Protein AF-F4WEV4-F1 (afdb_monomer_lite)

Organism: Acromyrmex echinatior (NCBI:txid103372)

Foldseek 3Di:
DPLQLPQAAPVPRDRHSDPVVNVVVVLVVDPDFPDAAPPPRDGHSDPVVNVLVVLVVVVDQPDADPPPRDGHSDPVVSVVVVVVD

Secondary structure (DSSP, 8-state):
------EE-TTT--EESSHHHHHHHHHHH-----EE-TTT--EESSHHHHHHHHHHHHT---EE-TTT--EESSHHHHHHHTT--

Radius of gyration: 17.34 Å; chains: 1; bounding box: 45×25×43 Å

pLDDT: mean 90.26, std 9.14, range [45.69, 96.81]

Structure (mmCIF, N/CA/C/O backbone):
data_AF-F4WEV4-F1
#
_entry.id   AF-F4WEV4-F1
#
loop_
_atom_site.group_PDB
_atom_site.id
_atom_site.type_symbol
_atom_site.label_atom_id
_atom_site.label_alt_id
_atom_site.label_comp_id
_atom_site.label_asym_id
_atom_site.label_entity_id
_atom_site.label_seq_id
_atom_site.pdbx_PDB_ins_code
_atom_site.Cartn_x
_atom_site.Cartn_y
_atom_site.Cartn_z
_atom_site.occupancy
_atom_site.B_iso_or_equiv
_atom_site.auth_seq_id
_atom_site.auth_comp_id
_atom_site.auth_asym_id
_atom_site.auth_atom_id
_atom_site.pdbx_PDB_model_num
ATOM 1 N N . HIS A 1 1 ? 31.134 4.667 1.184 1.00 45.69 1 HIS A N 1
ATOM 2 C CA . HIS A 1 1 ? 30.430 3.431 0.772 1.00 45.69 1 HIS A CA 1
ATOM 3 C C . HIS A 1 1 ? 29.748 3.647 -0.573 1.00 45.69 1 HIS A C 1
ATOM 5 O O . HIS A 1 1 ? 28.644 4.182 -0.636 1.00 45.69 1 HIS A O 1
ATOM 11 N N . THR A 1 2 ? 30.437 3.283 -1.651 1.00 49.81 2 THR A N 1
ATOM 12 C CA . THR A 1 2 ? 29.989 3.365 -3.045 1.00 49.81 2 THR A CA 1
ATOM 13 C C . THR A 1 2 ? 28.798 2.435 -3.254 1.00 49.81 2 THR A C 1
ATOM 15 O O . THR A 1 2 ? 28.920 1.223 -3.394 1.00 49.81 2 THR A O 1
ATOM 18 N N . LEU A 1 3 ? 27.598 3.008 -3.217 1.00 57.09 3 LEU A N 1
ATOM 19 C CA . LEU A 1 3 ? 26.365 2.324 -3.580 1.00 57.09 3 LEU A CA 1
ATOM 20 C C . LEU A 1 3 ? 26.289 2.236 -5.100 1.00 57.09 3 LEU A C 1
ATOM 22 O O . LEU A 1 3 ? 25.506 2.947 -5.727 1.00 57.09 3 LEU A O 1
ATOM 26 N N . GLU A 1 4 ? 27.118 1.382 -5.688 1.00 64.88 4 GLU A N 1
ATOM 27 C CA . GLU A 1 4 ? 27.050 1.102 -7.114 1.00 64.88 4 GLU A CA 1
ATOM 28 C C . GLU A 1 4 ? 25.684 0.485 -7.425 1.00 64.88 4 GLU A C 1
ATOM 30 O O . GLU A 1 4 ? 25.380 -0.669 -7.115 1.00 64.88 4 GLU A O 1
ATOM 35 N N . ARG A 1 5 ? 24.804 1.306 -7.994 1.00 66.75 5 ARG A N 1
ATOM 36 C CA . ARG A 1 5 ? 23.506 0.901 -8.527 1.00 66.75 5 ARG A CA 1
ATOM 37 C C . ARG A 1 5 ? 23.746 0.088 -9.805 1.00 66.75 5 ARG A C 1
ATOM 39 O O . ARG A 1 5 ? 23.582 0.603 -10.901 1.00 66.75 5 ARG A O 1
ATOM 46 N N . ARG A 1 6 ? 24.177 -1.167 -9.649 1.00 79.25 6 ARG A N 1
ATOM 47 C CA . ARG A 1 6 ? 24.612 -2.053 -10.750 1.00 79.25 6 ARG A CA 1
ATOM 48 C C . ARG A 1 6 ? 23.470 -2.568 -11.624 1.00 79.25 6 ARG A C 1
ATOM 50 O O . ARG A 1 6 ? 23.706 -2.958 -12.759 1.00 79.25 6 ARG A O 1
ATOM 57 N N . PHE A 1 7 ? 22.238 -2.593 -11.116 1.00 89.06 7 PHE A N 1
ATOM 58 C CA . PHE A 1 7 ? 21.098 -3.152 -11.842 1.00 89.06 7 PHE A CA 1
ATOM 59 C C . PHE A 1 7 ? 20.292 -2.034 -12.487 1.00 89.06 7 PHE A C 1
ATOM 61 O O . PHE A 1 7 ? 19.446 -1.419 -11.839 1.00 89.06 7 PHE A O 1
ATOM 68 N N . VAL A 1 8 ? 20.577 -1.771 -13.757 1.00 91.88 8 VAL A N 1
ATOM 69 C CA . VAL A 1 8 ? 19.938 -0.702 -14.524 1.00 91.88 8 VAL A CA 1
ATOM 70 C C . VAL A 1 8 ? 18.688 -1.227 -15.223 1.00 91.88 8 VAL A C 1
ATOM 72 O O . VAL A 1 8 ? 18.665 -2.334 -15.761 1.00 91.88 8 VAL A O 1
ATOM 75 N N . CYS A 1 9 ? 17.623 -0.436 -15.177 1.00 93.81 9 CYS A N 1
ATOM 76 C CA . CYS A 1 9 ? 16.419 -0.668 -15.951 1.00 93.81 9 CYS A CA 1
ATOM 77 C C . CYS A 1 9 ? 16.654 -0.296 -17.413 1.00 93.81 9 CYS A C 1
ATOM 79 O O . CYS A 1 9 ? 16.968 0.845 -17.719 1.00 93.81 9 CYS A O 1
ATOM 81 N N . ASP A 1 10 ? 16.444 -1.251 -18.304 1.00 92.81 10 ASP A N 1
ATOM 82 C CA . ASP A 1 10 ? 16.470 -1.088 -19.759 1.00 92.81 10 ASP A CA 1
ATOM 83 C C . ASP A 1 10 ? 15.315 -0.230 -20.296 1.00 92.81 10 ASP A C 1
ATOM 85 O O . ASP A 1 10 ? 15.449 0.369 -21.353 1.00 92.81 10 ASP A O 1
ATOM 89 N N . ILE A 1 11 ? 14.201 -0.129 -19.564 1.00 92.69 11 ILE A N 1
ATOM 90 C CA . ILE A 1 11 ? 13.024 0.646 -19.994 1.00 92.69 11 ILE A CA 1
ATOM 91 C C . ILE A 1 11 ? 13.183 2.146 -19.697 1.00 92.69 11 ILE A C 1
ATOM 93 O O . ILE A 1 11 ? 12.733 2.979 -20.474 1.00 92.69 11 ILE A O 1
ATOM 97 N N . CYS A 1 12 ? 13.791 2.514 -18.563 1.00 94.12 12 CYS A N 1
ATOM 98 C CA . CYS A 1 12 ? 13.850 3.918 -18.122 1.00 9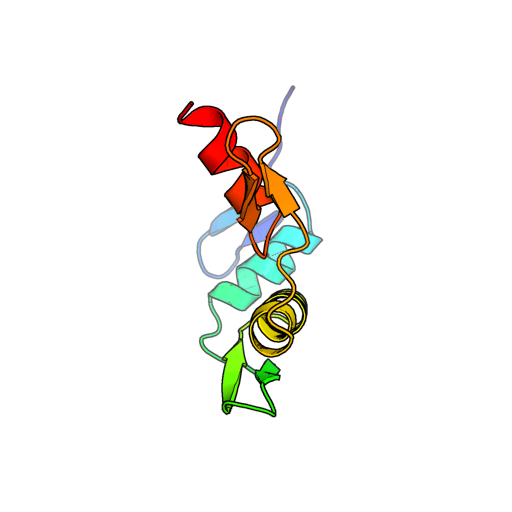4.12 12 CYS A CA 1
ATOM 99 C C . CYS A 1 12 ? 15.203 4.373 -17.555 1.00 94.12 12 CYS A C 1
ATOM 101 O O . CYS A 1 12 ? 15.295 5.457 -16.983 1.00 94.12 12 CYS A O 1
ATOM 103 N N . GLY A 1 13 ? 16.242 3.539 -17.623 1.00 91.19 13 GLY A N 1
ATOM 104 C CA . GLY A 1 13 ? 17.586 3.865 -17.135 1.00 91.19 13 GLY A CA 1
ATOM 105 C C . GLY A 1 13 ? 17.741 3.912 -15.610 1.00 91.19 13 GLY A C 1
ATOM 106 O O . GLY A 1 13 ? 18.826 4.197 -15.108 1.00 91.19 13 GLY A O 1
ATOM 107 N N . ALA A 1 14 ? 16.689 3.630 -14.833 1.00 91.69 14 ALA A N 1
ATOM 108 C CA . ALA A 1 14 ? 16.762 3.680 -13.374 1.00 91.69 14 ALA A CA 1
ATOM 109 C C . ALA A 1 14 ? 17.775 2.662 -12.820 1.00 91.69 14 ALA A C 1
ATOM 111 O O . ALA A 1 14 ? 17.689 1.470 -13.110 1.00 91.69 14 ALA A O 1
ATOM 112 N N . GLY A 1 15 ? 18.701 3.120 -11.972 1.00 92.31 15 GLY A N 1
ATOM 113 C CA . GLY A 1 15 ? 19.690 2.269 -11.306 1.00 92.31 15 GLY A CA 1
ATOM 114 C C . GLY A 1 15 ? 19.213 1.753 -9.946 1.00 92.31 15 GLY A C 1
ATOM 115 O O . GLY A 1 15 ? 18.873 2.531 -9.050 1.00 92.31 15 GLY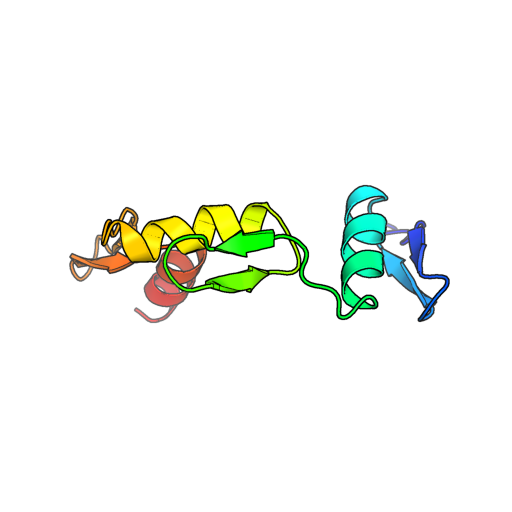 A O 1
ATOM 116 N N . LEU A 1 16 ? 19.235 0.435 -9.754 1.00 91.38 16 LEU A N 1
ATOM 117 C CA . LEU A 1 16 ? 18.835 -0.236 -8.521 1.00 91.38 16 LEU A CA 1
ATOM 118 C C . LEU A 1 16 ? 20.002 -1.009 -7.896 1.00 91.38 16 LEU A C 1
ATOM 120 O O . LEU A 1 16 ? 20.910 -1.494 -8.566 1.00 91.38 16 LEU A O 1
ATOM 124 N N . LYS A 1 17 ? 19.965 -1.126 -6.565 1.00 90.75 17 LYS A N 1
ATOM 125 C CA . LYS A 1 17 ? 21.013 -1.788 -5.767 1.00 90.75 17 LYS A CA 1
ATOM 126 C C . LYS A 1 17 ? 20.902 -3.315 -5.760 1.00 90.75 17 LYS A C 1
ATOM 128 O O . LYS A 1 17 ? 21.855 -3.995 -5.407 1.00 90.75 17 LYS A O 1
ATOM 133 N N . ARG A 1 18 ? 19.724 -3.855 -6.085 1.00 90.69 18 ARG A N 1
ATOM 134 C CA . ARG A 1 18 ? 19.411 -5.285 -5.992 1.00 90.69 18 ARG A CA 1
ATOM 135 C C . ARG A 1 18 ? 18.660 -5.763 -7.226 1.00 90.69 18 ARG A C 1
ATOM 137 O O . ARG A 1 18 ? 17.759 -5.068 -7.702 1.00 90.69 18 ARG A O 1
ATOM 144 N N . LYS A 1 19 ? 18.972 -6.980 -7.677 1.00 90.69 19 LYS A N 1
ATOM 145 C CA . LYS A 1 19 ? 18.340 -7.611 -8.843 1.00 90.69 19 LYS A CA 1
ATOM 146 C C . LYS A 1 19 ? 16.839 -7.839 -8.646 1.00 90.69 19 LYS A C 1
ATOM 148 O O . LYS A 1 19 ? 16.061 -7.512 -9.532 1.00 90.69 19 LYS A O 1
ATOM 153 N N . ASP A 1 20 ? 16.407 -8.309 -7.473 1.00 90.69 20 ASP A N 1
ATOM 154 C CA . ASP A 1 20 ? 14.980 -8.529 -7.183 1.00 90.69 20 ASP A CA 1
ATOM 155 C C . ASP A 1 20 ? 14.171 -7.221 -7.210 1.00 90.69 20 ASP A C 1
ATOM 157 O O . ASP A 1 20 ? 13.026 -7.186 -7.668 1.00 90.69 20 ASP A O 1
ATOM 161 N N . HIS A 1 21 ? 14.786 -6.113 -6.789 1.00 92.50 21 HIS A N 1
ATOM 162 C CA . HIS A 1 21 ? 14.166 -4.800 -6.896 1.00 92.50 21 HIS A CA 1
ATOM 163 C C . HIS A 1 21 ? 14.062 -4.345 -8.352 1.00 92.50 21 HIS A C 1
ATOM 165 O O . HIS A 1 21 ? 13.042 -3.752 -8.696 1.00 92.50 21 HIS A O 1
ATOM 171 N N . LEU A 1 22 ? 15.056 -4.648 -9.200 1.00 92.62 22 LEU A N 1
ATOM 172 C CA . LEU A 1 22 ? 14.986 -4.384 -10.640 1.00 92.62 22 LEU A CA 1
ATOM 173 C C . LEU A 1 22 ? 13.851 -5.175 -11.291 1.00 92.62 22 LEU A C 1
ATOM 175 O O . LEU A 1 22 ? 13.036 -4.577 -11.986 1.00 92.62 22 LEU A O 1
ATOM 179 N N . THR A 1 23 ? 13.717 -6.471 -11.006 1.00 90.44 23 THR A N 1
ATOM 180 C CA . THR A 1 23 ? 12.603 -7.288 -11.520 1.00 90.44 23 THR A CA 1
ATOM 181 C C . THR A 1 23 ? 11.247 -6.689 -11.139 1.00 90.44 23 THR A C 1
ATOM 183 O O . THR A 1 23 ? 10.373 -6.499 -11.984 1.00 90.44 23 THR A O 1
ATOM 186 N N . ARG A 1 24 ? 11.081 -6.305 -9.870 1.00 89.75 24 ARG A N 1
ATOM 187 C CA . ARG A 1 24 ? 9.851 -5.672 -9.373 1.00 89.75 24 ARG A CA 1
ATOM 188 C C . ARG A 1 24 ? 9.619 -4.270 -9.941 1.00 89.75 24 ARG A C 1
ATOM 190 O O . ARG A 1 24 ? 8.475 -3.839 -10.078 1.00 89.75 24 ARG A O 1
ATOM 197 N N . HIS A 1 25 ? 10.689 -3.541 -10.231 1.00 92.06 25 HIS A N 1
ATOM 198 C CA . HIS A 1 25 ? 10.626 -2.246 -10.895 1.00 92.06 25 HIS A CA 1
ATOM 199 C C . HIS A 1 25 ? 10.187 -2.406 -12.354 1.00 92.06 25 HIS A C 1
ATOM 201 O O . HIS A 1 25 ? 9.286 -1.690 -12.777 1.00 92.06 25 HIS A O 1
ATOM 207 N N . LYS A 1 26 ? 10.710 -3.394 -13.091 1.00 90.75 26 LYS A N 1
ATOM 208 C CA . LYS A 1 26 ? 10.253 -3.705 -14.455 1.00 90.75 26 LYS A CA 1
ATOM 209 C C . LYS A 1 26 ? 8.755 -4.020 -14.505 1.00 90.75 26 LYS A C 1
ATOM 211 O O . LYS A 1 26 ? 8.052 -3.500 -15.360 1.00 90.75 26 LYS A O 1
ATOM 216 N N . GLN A 1 27 ? 8.227 -4.741 -13.513 1.00 88.75 27 GLN A N 1
ATOM 217 C CA . GLN A 1 27 ? 6.777 -4.964 -13.377 1.00 88.75 27 GLN A CA 1
ATOM 218 C C . GLN A 1 27 ? 5.955 -3.675 -13.203 1.00 88.75 27 GLN A C 1
ATOM 220 O O . GLN A 1 27 ? 4.750 -3.688 -13.428 1.00 88.75 27 GLN A O 1
ATOM 225 N N . SER A 1 28 ? 6.556 -2.558 -12.776 1.00 89.00 28 SER A N 1
ATOM 226 C CA . SER A 1 28 ? 5.833 -1.285 -12.670 1.00 89.00 28 SER A CA 1
ATOM 227 C C . SER A 1 28 ? 5.570 -0.629 -14.024 1.00 89.00 28 SER A C 1
ATOM 229 O O . SER A 1 28 ? 4.550 0.053 -14.140 1.00 89.00 28 SER A O 1
ATOM 231 N N . HIS A 1 29 ? 6.423 -0.904 -15.018 1.00 90.19 29 HIS A N 1
ATOM 232 C CA . HIS A 1 29 ? 6.259 -0.462 -16.406 1.00 90.19 29 HIS A CA 1
ATOM 233 C C . HIS A 1 29 ? 5.145 -1.222 -17.124 1.00 90.19 29 HIS A C 1
ATOM 235 O O . HIS A 1 29 ? 4.500 -0.667 -18.002 1.00 90.19 29 HIS A O 1
ATOM 241 N N . ASN A 1 30 ? 4.854 -2.456 -16.700 1.00 85.38 30 ASN A N 1
ATOM 242 C CA . ASN A 1 30 ? 3.682 -3.178 -17.176 1.00 85.38 30 ASN A CA 1
ATOM 243 C C . ASN A 1 30 ? 2.408 -2.660 -16.458 1.00 85.38 30 ASN A C 1
ATOM 245 O O . ASN A 1 30 ? 2.365 -2.618 -15.214 1.00 85.38 30 ASN A O 1
ATOM 249 N N . PRO A 1 31 ? 1.366 -2.212 -17.187 1.00 82.50 31 PRO A N 1
ATOM 250 C CA . PRO A 1 31 ? 0.084 -1.853 -16.589 1.00 82.50 31 PRO A CA 1
ATOM 251 C C . PRO A 1 31 ? -0.728 -3.065 -16.116 1.00 82.50 31 PRO A C 1
ATOM 253 O O . PRO A 1 31 ? -1.634 -2.867 -15.303 1.00 82.50 31 PRO A O 1
ATOM 256 N N . GLU A 1 32 ? -0.406 -4.284 -16.561 1.00 88.12 32 GLU A N 1
ATOM 257 C CA . GLU A 1 32 ? -1.136 -5.495 -16.187 1.00 88.12 32 GLU A CA 1
ATOM 258 C C . GLU A 1 32 ? -1.181 -5.722 -14.673 1.00 88.12 32 GLU A C 1
ATOM 260 O O . GLU A 1 32 ? -0.246 -5.446 -13.910 1.00 88.12 32 GLU A O 1
ATOM 265 N N . ARG A 1 33 ? -2.321 -6.252 -14.229 1.00 89.62 33 ARG A N 1
ATOM 266 C CA . ARG A 1 33 ? -2.616 -6.529 -12.825 1.00 89.62 33 ARG A CA 1
ATOM 267 C C . ARG A 1 33 ? -3.125 -7.963 -12.685 1.00 89.62 33 ARG A C 1
ATOM 269 O O . ARG A 1 33 ? -4.318 -8.161 -12.479 1.00 89.62 33 ARG A O 1
ATOM 276 N N . PRO A 1 34 ? -2.239 -8.965 -12.801 1.00 91.00 34 PRO A N 1
ATOM 277 C CA . PRO A 1 34 ? -2.653 -10.366 -12.873 1.00 91.00 34 PRO A CA 1
ATOM 278 C C . PRO A 1 34 ? -3.219 -10.899 -11.548 1.00 91.00 34 PRO A C 1
ATOM 280 O O . PRO A 1 34 ? -3.828 -11.961 -11.514 1.00 91.00 34 PRO A O 1
ATOM 283 N N . TYR A 1 35 ? -3.026 -10.180 -10.439 1.00 94.94 35 TYR A N 1
ATOM 284 C CA . TYR A 1 35 ? -3.483 -10.613 -9.123 1.00 94.94 35 TYR A CA 1
ATOM 285 C C . TYR A 1 35 ? -4.822 -9.964 -8.797 1.00 94.94 35 TYR A C 1
ATOM 287 O O . TYR A 1 35 ? -4.866 -8.808 -8.379 1.00 94.94 35 TYR A O 1
ATOM 295 N N . VAL A 1 36 ? -5.907 -10.709 -8.975 1.00 96.44 36 VAL A N 1
ATOM 296 C CA . VAL A 1 36 ? -7.274 -10.216 -8.772 1.00 96.44 36 VAL A CA 1
ATOM 297 C C . VAL A 1 36 ? -7.817 -10.689 -7.425 1.00 96.44 36 VAL A C 1
ATOM 299 O O . VAL A 1 36 ? -7.673 -11.851 -7.054 1.00 96.44 36 VAL A O 1
ATOM 302 N N . CYS A 1 37 ? -8.436 -9.778 -6.676 1.00 96.75 37 CYS A N 1
ATOM 303 C CA . CYS A 1 37 ? -9.197 -10.122 -5.484 1.00 96.75 37 CYS A CA 1
ATOM 304 C C . CYS A 1 37 ? -10.487 -10.832 -5.881 1.00 96.75 37 CYS A C 1
ATOM 306 O O . CYS A 1 37 ? -11.310 -10.262 -6.586 1.00 96.75 37 CYS A O 1
ATOM 308 N N . THR A 1 38 ? -10.697 -12.046 -5.389 1.00 96.25 38 THR A N 1
ATOM 309 C CA . THR A 1 38 ? -11.904 -12.827 -5.692 1.00 96.25 38 THR A CA 1
ATOM 310 C C . THR A 1 38 ? -13.158 -12.302 -4.992 1.00 96.25 38 THR A C 1
ATOM 312 O O . THR A 1 38 ? -14.258 -12.642 -5.402 1.00 96.25 38 THR A O 1
ATOM 315 N N . VAL A 1 39 ? -13.010 -11.455 -3.966 1.00 95.56 39 VAL A N 1
ATOM 316 C CA . VAL A 1 39 ? -14.135 -10.901 -3.192 1.00 95.56 39 VAL A CA 1
ATOM 317 C C . VAL A 1 39 ? -14.696 -9.624 -3.823 1.00 95.56 39 VAL A C 1
ATOM 319 O O . VAL A 1 39 ? -15.905 -9.448 -3.874 1.00 95.56 39 VAL A O 1
ATOM 322 N N . CYS A 1 40 ? -13.837 -8.716 -4.300 1.00 95.94 40 CYS A N 1
ATOM 323 C CA . CYS A 1 40 ? -14.261 -7.417 -4.851 1.00 95.94 40 CYS A CA 1
ATOM 324 C C . CYS A 1 40 ? -13.737 -7.122 -6.263 1.00 95.94 40 CYS A C 1
ATOM 326 O O . CYS A 1 40 ? -13.838 -5.991 -6.732 1.00 95.94 40 C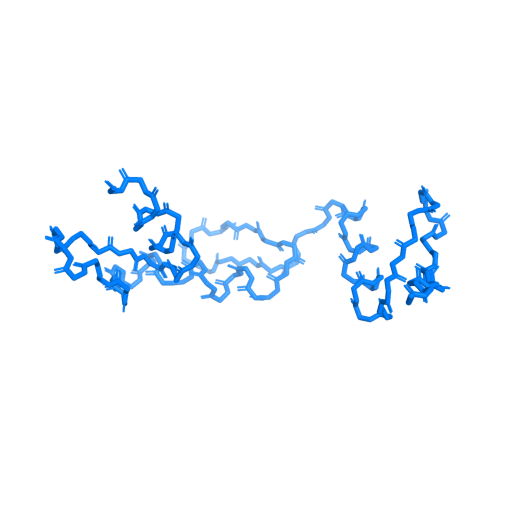YS A O 1
ATOM 328 N N . LEU A 1 41 ? -13.119 -8.107 -6.922 1.00 95.81 41 LEU A N 1
ATOM 329 C CA . LEU A 1 41 ? -12.565 -8.029 -8.283 1.00 95.81 41 LEU A CA 1
ATOM 330 C C . LEU A 1 41 ? -11.479 -6.963 -8.490 1.00 95.81 41 LEU A C 1
ATOM 332 O O . LEU A 1 41 ? -11.036 -6.704 -9.609 1.00 95.81 41 LEU A O 1
ATOM 336 N N . LYS A 1 42 ? -10.972 -6.366 -7.408 1.00 95.75 42 LYS A N 1
ATOM 337 C CA . LYS A 1 42 ? -9.885 -5.392 -7.480 1.00 95.75 42 LYS A CA 1
ATOM 338 C C . LYS A 1 42 ? -8.580 -6.067 -7.890 1.00 95.75 42 LYS A C 1
ATOM 340 O O . LYS A 1 42 ? -8.146 -7.030 -7.260 1.00 95.75 42 LYS A O 1
ATOM 345 N N . ALA A 1 43 ? -7.925 -5.515 -8.906 1.00 94.50 43 ALA A N 1
ATOM 346 C CA . ALA A 1 43 ? -6.687 -6.054 -9.453 1.00 94.50 43 ALA A CA 1
ATOM 347 C C . ALA A 1 43 ? -5.431 -5.343 -8.911 1.00 94.50 43 ALA A C 1
ATOM 349 O O . ALA A 1 43 ? -5.398 -4.117 -8.722 1.00 94.50 43 ALA A O 1
ATOM 350 N N . PHE A 1 44 ? -4.363 -6.116 -8.716 1.00 94.06 44 PHE A N 1
ATOM 351 C CA . PHE A 1 44 ? -3.075 -5.697 -8.168 1.00 94.06 44 PHE A CA 1
ATOM 352 C C . PHE A 1 44 ? -1.917 -6.119 -9.073 1.00 94.06 44 PHE A C 1
ATOM 354 O O . PHE A 1 44 ? -1.953 -7.158 -9.730 1.00 94.06 44 PHE A O 1
ATOM 361 N N . LYS A 1 45 ? -0.839 -5.327 -9.057 1.00 91.31 45 LYS A N 1
ATOM 362 C CA . LYS A 1 45 ? 0.378 -5.621 -9.833 1.00 91.31 45 LYS A CA 1
ATOM 363 C C . LYS A 1 45 ? 1.218 -6.740 -9.214 1.00 91.31 45 LYS A C 1
ATOM 365 O O . LYS A 1 45 ? 2.050 -7.331 -9.891 1.00 91.31 45 LYS A O 1
ATOM 370 N N . ARG A 1 46 ? 1.050 -7.013 -7.914 1.00 90.25 46 ARG A N 1
ATOM 371 C CA . ARG A 1 46 ? 1.872 -7.981 -7.168 1.00 90.25 46 ARG A CA 1
ATOM 372 C C . ARG A 1 46 ? 1.038 -8.821 -6.209 1.00 90.25 46 ARG A C 1
ATOM 374 O O . ARG A 1 46 ? 0.148 -8.289 -5.546 1.00 90.25 46 ARG A O 1
ATOM 381 N N . LYS A 1 47 ? 1.429 -10.087 -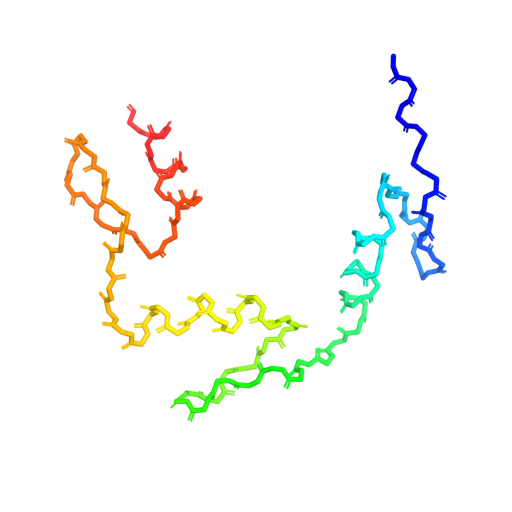6.033 1.00 92.00 47 LYS A N 1
ATOM 382 C CA . LYS A 1 47 ? 0.818 -11.017 -5.068 1.00 92.00 47 LYS A CA 1
ATOM 383 C C . LYS A 1 47 ? 0.817 -10.462 -3.642 1.00 92.00 47 LYS A C 1
ATOM 385 O O . LYS A 1 47 ? -0.212 -10.491 -2.984 1.00 92.00 47 LYS A O 1
ATOM 390 N N . GLU A 1 48 ? 1.934 -9.872 -3.203 1.00 91.31 48 GLU A N 1
ATOM 391 C CA . GLU A 1 48 ? 2.072 -9.263 -1.866 1.00 91.31 48 GLU A CA 1
ATOM 392 C C . GLU A 1 48 ? 0.998 -8.194 -1.588 1.00 91.31 48 GLU A C 1
ATOM 394 O O . GLU A 1 48 ? 0.498 -8.081 -0.471 1.00 91.31 48 GLU A O 1
ATOM 399 N N . GLN A 1 49 ? 0.612 -7.425 -2.613 1.00 92.62 49 GLN A N 1
ATOM 400 C CA . GLN A 1 49 ? -0.396 -6.373 -2.491 1.00 92.62 49 GLN A CA 1
ATOM 401 C C . GLN A 1 49 ? -1.796 -6.966 -2.349 1.00 92.62 49 GLN A C 1
ATOM 403 O O . GLN A 1 49 ? -2.567 -6.478 -1.527 1.00 92.62 49 GLN A O 1
ATOM 408 N N . LEU A 1 50 ? -2.099 -8.027 -3.103 1.00 95.25 50 LEU A N 1
ATOM 409 C CA . LEU A 1 50 ? -3.354 -8.762 -2.981 1.00 95.25 50 LEU A CA 1
ATOM 410 C C . LEU A 1 50 ? -3.468 -9.444 -1.606 1.00 95.25 50 LEU A C 1
ATOM 412 O O . LEU A 1 50 ? -4.490 -9.314 -0.940 1.00 95.25 50 LEU A O 1
ATOM 416 N N . THR A 1 51 ? -2.407 -10.103 -1.133 1.00 93.19 51 THR A N 1
ATOM 417 C CA . THR A 1 51 ? -2.385 -10.727 0.201 1.00 93.19 51 THR A CA 1
ATOM 418 C C . THR A 1 51 ? -2.636 -9.703 1.307 1.00 93.19 51 THR A C 1
ATOM 420 O O . THR A 1 51 ? -3.459 -9.937 2.186 1.00 93.19 51 THR A O 1
ATOM 423 N N . LEU A 1 52 ? -1.979 -8.540 1.249 1.00 91.69 52 LEU A N 1
ATOM 424 C CA . LEU A 1 52 ? -2.224 -7.453 2.203 1.00 91.69 52 LEU A CA 1
ATOM 425 C C . LEU A 1 52 ? -3.633 -6.863 2.075 1.00 91.69 52 LEU A C 1
ATOM 427 O O . LEU A 1 52 ? -4.204 -6.420 3.066 1.00 91.69 52 LEU A O 1
ATOM 431 N N . HIS A 1 53 ? -4.197 -6.841 0.869 1.00 94.12 53 HIS A N 1
ATOM 432 C CA . HIS A 1 53 ? -5.548 -6.347 0.639 1.00 94.12 53 HIS A CA 1
ATOM 433 C C . HIS A 1 53 ? -6.615 -7.224 1.304 1.00 94.12 53 HIS A C 1
ATOM 435 O O . HIS A 1 53 ? -7.582 -6.672 1.825 1.00 94.12 53 HIS A O 1
ATOM 441 N N . PHE A 1 54 ? -6.424 -8.546 1.380 1.00 93.62 54 PHE A N 1
ATOM 442 C CA . PHE A 1 54 ? -7.365 -9.435 2.074 1.00 93.62 54 PHE A CA 1
ATOM 443 C C . PHE A 1 54 ? -7.566 -9.091 3.556 1.00 93.62 54 PHE A C 1
ATOM 445 O O . PHE A 1 54 ? -8.637 -9.350 4.093 1.00 93.62 54 PHE A O 1
ATOM 452 N N . VAL A 1 55 ? -6.601 -8.426 4.199 1.00 91.06 55 VAL A N 1
ATOM 453 C CA . VAL A 1 55 ? -6.737 -7.946 5.588 1.00 91.06 55 VAL A CA 1
ATOM 454 C C . VAL A 1 55 ? -7.873 -6.917 5.728 1.00 91.06 55 VAL A C 1
ATOM 456 O O . VAL A 1 55 ? -8.478 -6.786 6.785 1.00 91.06 55 VAL A O 1
ATOM 459 N N . ILE A 1 56 ? -8.211 -6.199 4.652 1.00 89.94 56 ILE A N 1
ATOM 460 C CA . ILE A 1 56 ? -9.353 -5.272 4.646 1.00 89.94 56 ILE A CA 1
ATOM 461 C C . ILE A 1 56 ? -10.671 -6.050 4.662 1.00 89.94 56 ILE A C 1
ATOM 463 O O . ILE A 1 56 ? -11.612 -5.632 5.328 1.00 89.94 56 ILE A O 1
ATOM 467 N N . HIS A 1 57 ? -10.734 -7.186 3.963 1.00 91.94 57 HIS A N 1
ATOM 468 C CA . HIS A 1 57 ? -11.921 -8.039 3.948 1.00 91.94 57 HIS A CA 1
ATOM 469 C C . HIS A 1 57 ? -12.129 -8.778 5.272 1.00 91.94 57 HIS A C 1
ATOM 471 O O . HIS A 1 57 ? -13.272 -9.003 5.648 1.00 91.94 57 HIS A O 1
ATOM 477 N N . SER A 1 58 ? -11.059 -9.108 6.004 1.00 88.94 58 SER A N 1
ATOM 478 C CA . SER A 1 58 ? -11.194 -9.694 7.344 1.00 88.94 58 SER A CA 1
ATOM 479 C C . SER A 1 58 ? -11.591 -8.676 8.418 1.00 88.94 58 SER A C 1
ATOM 481 O O . SER A 1 58 ? -11.975 -9.074 9.512 1.00 88.94 58 SER A O 1
ATOM 483 N N . GLY A 1 59 ? -11.456 -7.370 8.151 1.00 87.38 59 GLY A N 1
ATOM 484 C CA . GLY A 1 59 ? -11.681 -6.312 9.144 1.00 87.38 59 GLY A CA 1
ATOM 485 C C . GLY A 1 59 ? -10.661 -6.301 10.294 1.00 87.38 59 GLY A C 1
ATOM 486 O O . GLY A 1 59 ? -10.762 -5.488 11.212 1.00 87.38 59 GLY A O 1
ATOM 487 N N . GLU A 1 60 ? -9.643 -7.161 10.245 1.00 87.94 60 GLU A N 1
ATOM 488 C CA . GLU A 1 60 ? -8.721 -7.392 11.352 1.00 87.94 60 GLU A CA 1
ATOM 489 C C . GLU A 1 60 ? -7.623 -6.314 11.398 1.00 87.94 60 GLU A C 1
ATOM 491 O O . GLU A 1 60 ? -6.673 -6.299 10.608 1.00 87.94 60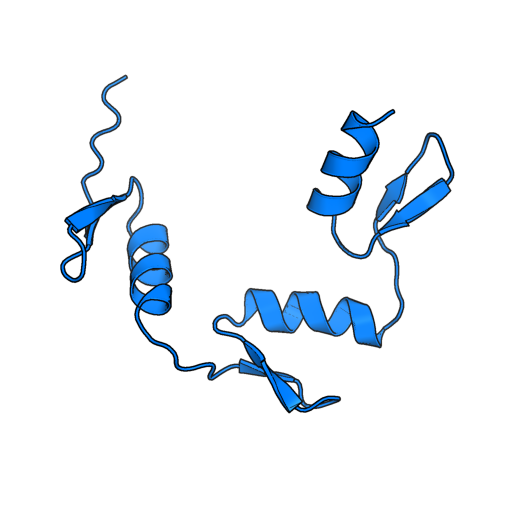 GLU A O 1
ATOM 496 N N . LYS A 1 61 ? -7.721 -5.391 12.358 1.00 88.00 61 LYS A N 1
ATOM 497 C CA . LYS A 1 61 ? -6.706 -4.351 12.594 1.00 88.00 61 LYS A CA 1
ATOM 498 C C . LYS A 1 61 ? -5.581 -4.876 13.490 1.00 88.00 61 LYS A C 1
ATOM 500 O O . LYS A 1 61 ? -5.543 -4.600 14.682 1.00 88.00 61 LYS A O 1
ATOM 505 N N . ARG A 1 62 ? -4.634 -5.598 12.888 1.00 89.31 62 ARG A N 1
ATOM 506 C CA . ARG A 1 62 ? -3.509 -6.271 13.577 1.00 89.31 62 ARG A CA 1
ATOM 507 C C . ARG A 1 62 ? -2.497 -5.352 14.260 1.00 89.31 62 ARG A C 1
ATOM 509 O O . ARG A 1 62 ? -1.665 -5.819 15.032 1.00 89.31 62 ARG A O 1
ATOM 516 N N . HIS A 1 63 ? -2.489 -4.066 13.928 1.00 93.50 63 HIS A N 1
ATOM 517 C CA . HIS A 1 63 ? -1.472 -3.134 14.406 1.00 93.50 63 HIS A CA 1
ATOM 518 C C . HIS A 1 63 ? -2.126 -1.998 15.174 1.00 93.50 63 HIS A C 1
ATOM 520 O O . HIS A 1 63 ? -2.755 -1.135 14.571 1.00 93.50 63 HIS A O 1
ATOM 526 N N . VAL A 1 64 ? -1.967 -1.985 16.491 1.00 96.00 64 VAL A N 1
ATOM 527 C CA . VAL A 1 64 ? -2.611 -1.011 17.377 1.00 96.00 64 VAL A CA 1
ATOM 528 C C . VAL A 1 64 ? -1.581 -0.005 17.883 1.00 96.00 64 VAL A C 1
ATOM 530 O O . VAL A 1 64 ? -0.461 -0.379 18.224 1.00 96.00 64 VAL A O 1
ATOM 533 N N . CYS A 1 65 ? -1.947 1.277 17.893 1.00 96.81 65 CYS A N 1
ATOM 534 C CA . CYS A 1 65 ? -1.164 2.323 18.539 1.00 96.81 65 CYS A CA 1
ATOM 535 C C . CYS A 1 65 ? -1.287 2.193 20.056 1.00 96.81 65 CYS A C 1
ATOM 537 O O . CYS A 1 65 ? -2.394 2.211 20.585 1.00 96.81 65 CYS A O 1
ATOM 539 N N . THR A 1 66 ? -0.157 2.080 20.748 1.00 95.88 66 THR A N 1
ATOM 540 C CA . THR A 1 66 ? -0.118 1.957 22.211 1.00 95.88 66 THR A CA 1
ATOM 541 C C . THR A 1 66 ? -0.438 3.268 22.924 1.00 95.88 66 THR A C 1
ATOM 543 O O . THR A 1 66 ? -0.850 3.228 24.074 1.00 95.88 66 THR A O 1
ATOM 546 N N . GLU A 1 67 ? -0.284 4.414 22.256 1.00 95.50 67 GLU A N 1
ATOM 547 C CA . GLU A 1 67 ? -0.530 5.734 22.853 1.00 95.50 67 GLU A CA 1
ATOM 548 C C . GLU A 1 67 ? -2.008 6.142 22.799 1.00 95.50 67 GLU A C 1
ATOM 550 O O . GLU A 1 67 ? -2.535 6.668 23.772 1.00 95.50 67 GLU A O 1
ATOM 555 N N . CYS A 1 68 ? -2.708 5.880 21.687 1.00 96.62 68 CYS A N 1
ATOM 556 C CA . CYS A 1 68 ? -4.107 6.300 21.504 1.00 96.62 68 CYS A CA 1
ATOM 557 C C . CYS A 1 68 ? -5.093 5.161 21.184 1.00 96.62 68 CYS A C 1
ATOM 559 O O . CYS A 1 68 ? -6.260 5.417 20.895 1.00 96.62 68 CYS A O 1
ATOM 561 N N . GLY A 1 69 ? -4.644 3.902 21.155 1.00 94.75 69 GLY A N 1
ATOM 562 C CA . GLY A 1 69 ? -5.494 2.731 20.891 1.00 94.75 69 GLY A CA 1
ATOM 563 C C . GLY A 1 69 ? -5.963 2.571 19.438 1.00 94.75 69 GLY A C 1
ATOM 564 O O . GLY A 1 69 ? -6.687 1.629 19.112 1.00 94.75 69 GLY A O 1
ATOM 565 N N . LYS A 1 70 ? -5.562 3.461 18.521 1.00 95.31 70 LYS A N 1
ATOM 566 C CA . LYS A 1 70 ? -6.009 3.414 17.121 1.00 95.31 70 LYS A CA 1
ATOM 567 C C . LYS A 1 70 ? -5.441 2.192 16.388 1.00 95.31 70 LYS A C 1
ATOM 569 O O . LYS A 1 70 ? -4.229 1.999 16.329 1.00 95.31 70 LYS A O 1
ATOM 574 N N . GLY A 1 71 ? -6.321 1.384 15.792 1.00 93.88 71 GLY A N 1
ATOM 575 C CA . GLY A 1 71 ? -5.954 0.189 15.022 1.00 93.88 71 GLY A CA 1
ATOM 576 C C . GLY A 1 71 ? -5.710 0.445 13.528 1.00 93.88 71 GLY A C 1
ATOM 577 O O . GLY A 1 71 ? -6.413 1.230 12.886 1.00 93.88 71 GLY A O 1
ATOM 578 N N . PHE A 1 72 ? -4.760 -0.288 12.951 1.00 93.81 72 PHE A N 1
ATOM 579 C CA . PHE A 1 72 ? -4.316 -0.212 11.560 1.00 93.81 72 PHE A CA 1
ATOM 580 C C . PHE A 1 72 ? -4.183 -1.611 10.945 1.00 93.81 72 PHE A C 1
ATOM 582 O O . PHE A 1 72 ? -3.730 -2.557 11.586 1.00 93.81 72 PHE A O 1
ATOM 589 N N . TYR A 1 73 ? -4.498 -1.722 9.653 1.00 91.56 73 TYR A N 1
ATOM 590 C CA . TYR A 1 73 ? -4.330 -2.964 8.883 1.00 91.56 73 TYR A CA 1
ATOM 591 C C . TYR A 1 73 ? -2.872 -3.249 8.499 1.00 91.56 73 TYR A C 1
ATOM 593 O O . TYR A 1 73 ? -2.527 -4.374 8.151 1.00 91.56 73 TYR A O 1
ATOM 601 N N . ARG A 1 74 ? -2.000 -2.229 8.527 1.00 91.25 74 ARG A N 1
ATOM 602 C CA . ARG A 1 74 ? -0.596 -2.345 8.111 1.00 91.25 74 ARG A CA 1
ATOM 603 C C . ARG A 1 74 ? 0.366 -1.681 9.091 1.00 91.25 74 ARG A C 1
ATOM 605 O O . ARG A 1 74 ? 0.137 -0.555 9.534 1.00 91.25 74 ARG A O 1
ATOM 612 N N . LYS A 1 75 ? 1.501 -2.339 9.343 1.00 92.50 75 LYS A N 1
ATOM 613 C CA . LYS A 1 75 ? 2.552 -1.864 10.258 1.00 92.50 75 LYS A CA 1
ATOM 614 C C . LYS A 1 75 ? 3.181 -0.539 9.826 1.00 92.50 75 LYS A C 1
ATOM 616 O O . LYS A 1 75 ? 3.514 0.291 10.665 1.00 92.50 75 LYS A O 1
ATOM 621 N N . ASP A 1 76 ? 3.358 -0.317 8.525 1.00 93.25 76 ASP A N 1
ATOM 622 C CA . ASP A 1 76 ? 3.927 0.931 8.011 1.00 93.25 76 ASP A CA 1
ATOM 623 C C . ASP A 1 76 ? 2.987 2.128 8.193 1.00 93.25 76 ASP A C 1
ATOM 625 O O . ASP A 1 76 ? 3.474 3.240 8.389 1.00 93.25 76 ASP A O 1
ATOM 629 N N . HIS A 1 77 ? 1.669 1.905 8.182 1.00 94.38 77 HIS A N 1
ATOM 630 C CA . HIS A 1 77 ? 0.681 2.936 8.503 1.00 94.38 77 HIS A CA 1
ATOM 631 C C . HIS A 1 77 ? 0.709 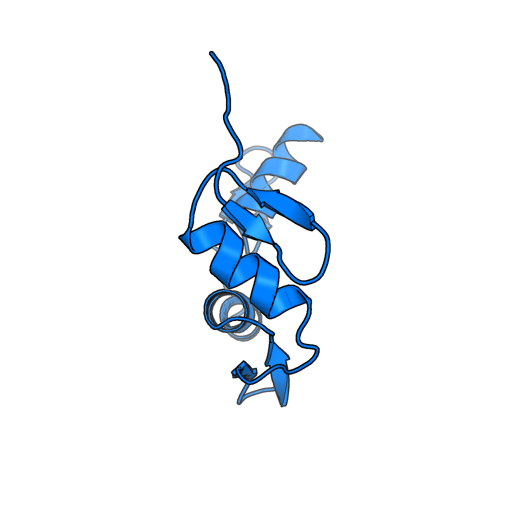3.276 9.993 1.00 94.38 77 HIS A C 1
ATOM 633 O O . HIS A 1 77 ? 0.785 4.456 10.323 1.00 94.38 77 HIS A O 1
ATOM 639 N N . LEU A 1 78 ? 0.750 2.261 10.869 1.00 96.25 78 LEU A N 1
ATOM 640 C CA . LEU A 1 78 ? 0.944 2.473 12.305 1.00 96.25 78 LEU A CA 1
ATOM 641 C C . LEU A 1 78 ? 2.217 3.291 12.562 1.00 96.25 78 LEU A C 1
ATOM 643 O O . LEU A 1 78 ? 2.149 4.330 13.196 1.00 96.25 78 LEU A O 1
ATOM 647 N N . ARG A 1 79 ? 3.360 2.897 11.988 1.00 96.25 79 ARG A N 1
ATOM 648 C CA . ARG A 1 79 ? 4.634 3.614 12.174 1.00 96.25 79 ARG A CA 1
ATOM 649 C C . ARG A 1 79 ? 4.595 5.071 11.702 1.00 96.25 79 ARG A C 1
ATOM 651 O O . ARG A 1 79 ? 5.312 5.904 12.239 1.00 96.25 79 ARG A O 1
ATOM 658 N N . LYS A 1 80 ? 3.850 5.381 10.637 1.00 96.06 80 LYS A N 1
ATOM 659 C CA . LYS A 1 80 ? 3.677 6.773 10.190 1.00 96.06 80 LYS A CA 1
ATOM 660 C C . LYS A 1 80 ? 2.815 7.555 11.175 1.00 96.06 80 LYS A C 1
ATOM 662 O O . LYS A 1 80 ? 3.156 8.684 11.486 1.00 96.06 80 LYS A O 1
ATOM 667 N N . HIS A 1 81 ? 1.747 6.940 11.669 1.00 96.38 81 HIS A N 1
ATOM 668 C CA . HIS A 1 81 ? 0.872 7.530 12.673 1.00 96.38 81 HIS A CA 1
ATOM 669 C C . HIS A 1 81 ? 1.582 7.768 14.012 1.00 96.38 81 HIS A C 1
ATOM 671 O O . HIS A 1 81 ? 1.440 8.837 14.583 1.00 96.38 81 HIS A O 1
ATOM 677 N N . THR A 1 82 ? 2.412 6.837 14.481 1.00 96.06 82 THR A N 1
ATOM 678 C CA . THR A 1 82 ? 3.163 7.029 15.733 1.00 96.06 82 THR A CA 1
ATOM 679 C C . THR A 1 82 ? 4.189 8.158 15.650 1.00 96.06 82 THR A C 1
ATOM 681 O O . THR A 1 82 ? 4.676 8.601 16.670 1.00 96.06 82 THR A O 1
ATOM 684 N N . ARG A 1 83 ? 4.562 8.614 14.445 1.00 95.75 83 ARG A N 1
ATOM 685 C CA . ARG A 1 83 ? 5.443 9.781 14.259 1.00 95.75 83 ARG A CA 1
ATOM 686 C C . ARG A 1 83 ? 4.694 11.114 14.249 1.00 95.75 83 ARG A C 1
ATOM 688 O O . ARG A 1 83 ? 5.345 12.144 14.149 1.00 95.75 83 ARG A O 1
ATOM 695 N N . SER A 1 84 ? 3.362 11.083 14.188 1.00 93.56 84 SER A N 1
ATOM 696 C CA . SER A 1 84 ? 2.526 12.289 14.230 1.00 93.56 84 SER A CA 1
ATOM 697 C C . SER A 1 84 ? 1.979 12.589 15.622 1.00 93.56 84 SER A C 1
ATOM 699 O O . SER A 1 84 ? 1.276 13.582 15.773 1.00 93.56 84 SER A O 1
ATOM 701 N N . HIS A 1 85 ? 2.215 11.692 16.580 1.00 90.81 85 HIS A N 1
ATOM 702 C CA . HIS A 1 85 ? 2.166 12.041 17.994 1.00 90.81 85 HIS A CA 1
ATOM 703 C C . HIS A 1 85 ? 3.384 12.909 18.308 1.00 90.81 85 HIS A C 1
ATOM 705 O O . HIS A 1 85 ? 3.194 13.906 19.033 1.00 90.81 85 HIS A O 1
#

Sequence (85 aa):
HTLERRFVCDICGAGLKRKDHLTRHKQSHNPERPYVCTVCLKAFKRKEQLTLHFVIHSGEKRHVCTECGKGFYRKDHLRKHTRSH

InterPro domains:
  IPR013087 Zinc finger C2H2-type [PF00096] (7-29)
  IPR013087 Zinc finger C2H2-type [PF00096] (35-57)
  IPR013087 Zinc finger C2H2-type [PF00096] (63-85)
  IPR013087 Zinc finger C2H2-type [PS00028] (9-29)
  IPR013087 Zinc finger C2H2-type [PS00028] (37-57)
  IPR013087 Zinc finger C2H2-type [PS00028] (65-85)
  IPR013087 Zinc finger C2H2-type [PS50157] (7-34)
  IPR013087 Zinc finger C2H2-type [PS50157] (35-62)
  IPR013087 Zinc finger C2H2-type [PS50157] (63-85)
  IPR013087 Zinc finger C2H2-type [SM00355] (7-29)
  IPR013087 Zinc finger C2H2-type [SM00355] (35-57)
  IPR013087 Zinc finger C2H2-type [SM00355] (63-85)
  IPR036236 Zinc finger C2H2 superfamily [SSF57667] (2-37)
  IPR036236 Zinc finger C2H2 superfamily [SSF57667] (29-81)